Protein AF-A0A167V165-F1 (afdb_monomer_lite)

Secondary structure (DSSP, 8-state):
--HHHHHHHHHT--HHHHGGGS-HHHHHHHHHHHHHHT-S-HHHHHHHHHHHHHTSS-HHHHHHHHHHH-TTSPPPHHHHHHHHHHHHHHHHHHHHHHHHHHHHH-HHHHHH--S-HHHHHHHHHHHH---GGGGSPPPPP----------

Radius of gyration: 22.54 Å; chains: 1; bounding box: 50×32×61 Å

Sequence (151 aa):
MSESEVATMAEYDLSKTIIPYLDRHLAFPLLNHLAELAIFPVADVQAAQYELAKGTNMVDYAVSMFEELNPDTPVPDEFAAKRENALSTNERLQQEAQAVLDVIENPDVAQALRQDKAQNLQYLKDNYNVRPHSFFCPPMQPDMKLTFHLS

pLDDT: mean 79.74, std 14.42, range [28.62, 91.56]

Organism: NCBI:txid1759441

Foldseek 3Di:
DPPVVLVVVLVPDCLVVCVVVDDLVVNVVVLVVCCVVVSDPVLVSLVVNLVSCVPDLVLVVNQVSCCVNCVPDDDDCVSVVSPVVSVVLVVVLCVLLVLVVVQCPPVVLVVVDDPDPVVNQVVCCVPRVCHPCSVDRDDPPPPDPPPDPDD

InterPro domains:
  IPR016650 Eukaryotic translation initiation factor 3 subunit E [PTHR10317] (9-133)
  IPR019010 Eukaryotic translation initiation factor 3 subunit E, N-terminal [PF09440] (13-133)
  IPR019010 Eukaryotic translation initiation factor 3 subunit E, N-terminal [SM01186] (13-137)

Structure (mmCIF, N/CA/C/O backbone):
data_AF-A0A167V165-F1
#
_entry.id   AF-A0A167V165-F1
#
loop_
_atom_site.group_PDB
_atom_site.id
_atom_site.type_symbol
_atom_site.label_atom_id
_atom_site.label_alt_id
_atom_site.label_comp_id
_atom_site.label_asym_id
_atom_site.label_entity_id
_atom_site.label_seq_id
_atom_site.pdbx_PDB_ins_code
_atom_site.Cartn_x
_atom_site.Cartn_y
_atom_site.Cartn_z
_atom_site.occupancy
_atom_site.B_iso_or_equiv
_atom_site.auth_seq_id
_atom_site.auth_comp_id
_atom_site.auth_asym_id
_atom_site.auth_atom_id
_atom_site.pdbx_PDB_model_num
ATOM 1 N N . MET A 1 1 ? 22.627 11.536 -19.281 1.00 59.75 1 MET A N 1
ATOM 2 C CA . MET A 1 1 ? 23.627 10.856 -18.433 1.00 59.75 1 MET A CA 1
ATOM 3 C C . MET A 1 1 ? 24.494 10.016 -19.343 1.00 59.75 1 MET A C 1
ATOM 5 O O . MET A 1 1 ? 23.971 9.506 -20.329 1.00 59.75 1 MET A O 1
ATOM 9 N N . SER A 1 2 ? 25.799 9.951 -19.094 1.00 72.81 2 SER A N 1
ATOM 10 C CA . SER A 1 2 ? 26.669 9.059 -19.871 1.00 72.81 2 SER A CA 1
ATOM 11 C C . SER A 1 2 ? 26.354 7.597 -19.521 1.00 72.81 2 SER A C 1
ATOM 13 O O . SER A 1 2 ? 26.006 7.307 -18.377 1.00 72.81 2 SER A O 1
ATOM 15 N N . GLU A 1 3 ? 26.462 6.667 -20.476 1.00 71.44 3 GLU A N 1
ATOM 16 C CA . GLU A 1 3 ? 26.208 5.231 -20.228 1.00 71.44 3 GLU A CA 1
ATOM 17 C C . GLU A 1 3 ? 27.067 4.676 -19.076 1.00 71.44 3 GLU A C 1
ATOM 19 O O . GLU A 1 3 ? 26.624 3.812 -18.322 1.00 71.44 3 GLU A O 1
ATOM 24 N N . SER A 1 4 ? 28.267 5.231 -18.878 1.00 71.50 4 SER A N 1
ATOM 25 C CA . SER A 1 4 ? 29.154 4.887 -17.765 1.00 71.50 4 SER A CA 1
ATOM 26 C C . SER A 1 4 ? 28.611 5.287 -16.391 1.00 71.50 4 SER A C 1
ATOM 28 O O . SER A 1 4 ? 28.799 4.546 -15.433 1.00 71.50 4 SER A O 1
ATOM 30 N N . GLU A 1 5 ? 27.926 6.429 -16.272 1.00 74.44 5 GLU A N 1
ATOM 31 C CA . GLU A 1 5 ? 27.350 6.873 -14.993 1.00 74.44 5 GLU A CA 1
ATOM 32 C C . GLU A 1 5 ? 26.137 6.021 -14.607 1.00 74.44 5 GLU A C 1
ATOM 34 O O . GLU A 1 5 ? 25.991 5.636 -13.447 1.00 74.44 5 GLU A O 1
ATOM 39 N N . VAL A 1 6 ? 25.306 5.655 -15.588 1.00 75.62 6 VAL A N 1
ATOM 40 C CA . VAL A 1 6 ? 24.146 4.774 -15.378 1.00 75.62 6 VAL A CA 1
ATOM 41 C C . VAL A 1 6 ? 24.590 3.404 -14.859 1.00 75.62 6 VAL A C 1
ATOM 43 O O . VAL A 1 6 ? 24.025 2.907 -13.887 1.00 75.62 6 VAL A O 1
ATOM 46 N N . ALA A 1 7 ? 25.648 2.830 -15.442 1.00 73.81 7 ALA A N 1
ATOM 47 C CA . ALA A 1 7 ? 26.206 1.555 -14.997 1.00 73.81 7 ALA A CA 1
ATOM 48 C C . ALA A 1 7 ? 26.728 1.621 -13.551 1.00 73.81 7 ALA A C 1
ATOM 50 O O . ALA A 1 7 ? 26.443 0.726 -12.759 1.00 73.81 7 ALA A O 1
ATOM 51 N N . THR A 1 8 ? 27.417 2.707 -13.176 1.00 80.00 8 THR A N 1
ATOM 52 C CA . THR A 1 8 ? 27.873 2.885 -11.788 1.00 80.00 8 THR A CA 1
ATOM 53 C C . THR A 1 8 ? 26.712 3.040 -10.808 1.00 80.00 8 THR A C 1
ATOM 55 O O . THR A 1 8 ? 26.744 2.458 -9.730 1.00 80.00 8 THR A O 1
ATOM 58 N N . MET A 1 9 ? 25.653 3.770 -11.168 1.00 78.50 9 MET A N 1
ATOM 59 C CA . MET A 1 9 ? 24.483 3.918 -10.295 1.00 78.50 9 MET A CA 1
ATOM 60 C C . MET A 1 9 ? 23.708 2.604 -10.140 1.00 78.50 9 MET A C 1
ATOM 62 O O . MET A 1 9 ? 23.239 2.313 -9.044 1.00 78.50 9 MET A O 1
ATOM 66 N N . ALA A 1 10 ? 23.616 1.796 -11.202 1.00 78.00 10 ALA A N 1
ATOM 67 C CA . ALA A 1 10 ? 23.007 0.466 -11.155 1.00 78.00 10 ALA A CA 1
ATOM 68 C C . ALA A 1 10 ? 23.776 -0.503 -10.243 1.00 78.00 10 ALA A C 1
ATOM 70 O O . ALA A 1 10 ? 23.168 -1.345 -9.589 1.00 78.00 10 ALA A O 1
ATOM 71 N N . GLU A 1 11 ? 25.106 -0.391 -10.191 1.00 81.75 11 GLU A N 1
ATOM 72 C CA . GLU A 1 11 ? 25.962 -1.244 -9.358 1.00 81.75 11 GLU A CA 1
ATOM 73 C C . GLU A 1 11 ? 25.803 -0.956 -7.856 1.00 81.75 11 GLU A C 1
ATOM 75 O O . GLU A 1 11 ? 25.859 -1.876 -7.039 1.00 81.75 11 GLU A O 1
ATOM 80 N N . TYR A 1 12 ? 25.547 0.303 -7.490 1.00 84.69 12 TYR A N 1
ATOM 81 C CA . TYR A 1 12 ? 25.296 0.714 -6.104 1.00 84.69 12 TYR A CA 1
ATOM 82 C C . TYR A 1 12 ? 23.807 0.711 -5.720 1.00 84.69 12 TYR A C 1
ATOM 84 O O . TYR A 1 12 ? 23.468 1.121 -4.606 1.00 84.69 12 TYR A O 1
ATOM 92 N N . ASP A 1 13 ? 22.912 0.260 -6.606 1.00 85.19 13 ASP A N 1
ATOM 93 C CA . ASP A 1 13 ? 21.487 0.169 -6.297 1.00 85.19 13 ASP A CA 1
ATOM 94 C C . ASP A 1 13 ? 21.220 -0.914 -5.241 1.00 85.19 13 ASP A C 1
ATOM 96 O O . ASP A 1 13 ? 21.501 -2.100 -5.423 1.00 85.19 13 ASP A O 1
ATOM 100 N N . LEU A 1 14 ? 20.621 -0.503 -4.123 1.00 87.81 14 LEU A N 1
ATOM 101 C CA . LEU A 1 14 ? 20.235 -1.398 -3.032 1.00 87.81 14 LEU A CA 1
ATOM 102 C C . LEU A 1 14 ? 18.761 -1.799 -3.093 1.00 87.81 14 LEU A C 1
ATOM 104 O O . LEU A 1 14 ? 18.318 -2.590 -2.254 1.00 87.81 14 LEU A O 1
ATOM 108 N N . SER A 1 15 ? 17.995 -1.301 -4.066 1.00 84.62 15 SER A N 1
ATOM 109 C CA . SER A 1 15 ? 16.546 -1.503 -4.133 1.00 84.62 15 SER A CA 1
ATOM 110 C C . SER A 1 15 ? 16.177 -2.986 -4.108 1.00 84.62 15 SER A C 1
ATOM 112 O O . SER A 1 15 ? 15.303 -3.388 -3.343 1.00 84.62 15 SER A O 1
ATOM 114 N N . LYS A 1 16 ? 16.930 -3.841 -4.811 1.00 84.62 16 LYS A N 1
ATOM 115 C CA . LYS A 1 16 ? 16.733 -5.306 -4.793 1.00 84.62 16 LYS A CA 1
ATOM 116 C C . LYS A 1 16 ? 16.885 -5.941 -3.407 1.00 84.62 16 LYS A C 1
ATOM 118 O O . LYS A 1 16 ? 16.244 -6.949 -3.124 1.00 84.62 16 LYS A O 1
ATOM 123 N N . THR A 1 17 ? 17.727 -5.371 -2.547 1.00 87.88 17 THR A N 1
ATOM 124 C CA . THR A 1 17 ? 17.949 -5.873 -1.182 1.00 87.88 17 THR A CA 1
ATOM 125 C C . THR A 1 17 ? 16.935 -5.323 -0.186 1.00 87.88 17 THR A C 1
ATOM 127 O O . THR A 1 17 ? 16.570 -6.031 0.745 1.00 87.88 17 THR A O 1
ATOM 130 N N . ILE A 1 18 ? 16.460 -4.089 -0.388 1.00 88.19 18 ILE A N 1
ATOM 131 C CA . ILE A 1 18 ? 15.548 -3.393 0.531 1.00 88.19 18 ILE A CA 1
ATOM 132 C C . ILE A 1 18 ? 14.085 -3.767 0.268 1.00 88.19 18 ILE A C 1
ATOM 134 O O . ILE A 1 18 ? 13.345 -3.994 1.223 1.00 88.19 18 ILE A O 1
ATOM 138 N N . ILE A 1 19 ? 13.668 -3.865 -1.002 1.00 87.31 19 ILE A N 1
ATOM 139 C CA . ILE A 1 19 ? 12.270 -4.114 -1.403 1.00 87.31 19 ILE A CA 1
ATOM 140 C C . ILE A 1 19 ? 11.642 -5.331 -0.693 1.00 87.31 19 ILE A C 1
ATOM 142 O O . ILE A 1 19 ? 10.512 -5.197 -0.227 1.00 87.31 19 ILE A O 1
ATOM 146 N N . PRO A 1 20 ? 12.323 -6.485 -0.522 1.00 86.81 20 PRO A N 1
ATOM 147 C CA . PRO A 1 20 ? 11.741 -7.640 0.170 1.00 86.81 20 PRO A CA 1
ATOM 148 C C . PRO A 1 20 ? 11.404 -7.407 1.650 1.00 86.81 20 PRO A C 1
ATOM 150 O O . PRO A 1 20 ? 10.574 -8.123 2.206 1.00 86.81 20 PRO A O 1
ATOM 153 N N . TYR A 1 21 ? 12.051 -6.436 2.298 1.00 89.19 21 TYR A N 1
ATOM 154 C CA . TYR A 1 21 ? 11.824 -6.090 3.707 1.00 89.19 21 TYR A CA 1
ATOM 155 C C . TYR A 1 21 ? 10.908 -4.875 3.880 1.00 89.19 21 TYR A C 1
ATOM 157 O O . TYR A 1 21 ? 10.680 -4.429 5.006 1.00 89.19 21 TYR A O 1
ATOM 165 N N . LEU A 1 22 ? 10.406 -4.322 2.778 1.00 87.31 22 LEU A N 1
ATOM 166 C CA . LEU A 1 22 ? 9.593 -3.120 2.762 1.00 87.31 22 LEU A CA 1
ATOM 167 C C . LEU A 1 22 ? 8.114 -3.471 2.563 1.00 87.31 22 LEU A C 1
ATOM 169 O O . LEU A 1 22 ? 7.774 -4.457 1.909 1.00 87.31 22 LEU A O 1
ATOM 173 N N . ASP A 1 23 ? 7.216 -2.648 3.113 1.00 89.75 23 ASP A N 1
ATOM 174 C CA . ASP A 1 23 ? 5.795 -2.768 2.788 1.00 89.75 23 ASP A CA 1
ATOM 175 C C . ASP A 1 23 ? 5.582 -2.573 1.282 1.00 89.75 23 ASP A C 1
ATOM 177 O O . ASP A 1 23 ? 6.167 -1.689 0.651 1.00 89.75 23 ASP A O 1
ATOM 181 N N . ARG A 1 24 ? 4.695 -3.381 0.708 1.00 87.31 24 ARG A N 1
ATOM 182 C CA . ARG A 1 24 ? 4.383 -3.360 -0.721 1.00 87.31 24 ARG A CA 1
ATOM 183 C C . ARG A 1 24 ? 3.921 -1.994 -1.237 1.00 87.31 24 ARG A C 1
ATOM 185 O O . ARG A 1 24 ? 4.230 -1.657 -2.373 1.00 87.31 24 ARG A O 1
ATOM 192 N N . HIS A 1 25 ? 3.223 -1.197 -0.424 1.00 89.12 25 HIS A N 1
ATOM 193 C CA . HIS A 1 25 ? 2.798 0.149 -0.821 1.00 89.12 25 HIS A CA 1
ATOM 194 C C . HIS A 1 25 ? 3.962 1.140 -0.812 1.00 89.12 25 HIS A C 1
ATOM 196 O O . HIS A 1 25 ? 3.992 2.067 -1.616 1.00 89.12 25 HIS A O 1
ATOM 202 N N . LEU A 1 26 ? 4.942 0.924 0.067 1.00 90.00 26 LEU A N 1
ATOM 203 C CA . LEU A 1 26 ? 6.157 1.733 0.140 1.00 90.00 26 LEU A CA 1
ATOM 204 C C . LEU A 1 26 ? 7.168 1.367 -0.958 1.00 90.00 26 LEU A C 1
ATOM 206 O O . LEU A 1 26 ? 8.047 2.170 -1.266 1.00 90.00 26 LEU A O 1
ATOM 210 N N . ALA A 1 27 ? 7.026 0.199 -1.591 1.00 90.12 27 ALA A N 1
ATOM 211 C CA . ALA A 1 27 ? 7.826 -0.177 -2.753 1.00 90.12 27 ALA A CA 1
ATOM 212 C C . ALA A 1 27 ? 7.460 0.624 -4.021 1.00 90.12 27 ALA A C 1
ATOM 214 O O . ALA A 1 27 ? 8.342 0.877 -4.840 1.00 90.12 27 ALA A O 1
ATOM 215 N N . PHE A 1 28 ? 6.209 1.084 -4.185 1.00 89.88 28 PHE A N 1
ATOM 216 C CA . PHE A 1 28 ? 5.803 1.841 -5.384 1.00 89.88 28 PHE A CA 1
ATOM 217 C C . PHE A 1 28 ? 6.544 3.175 -5.558 1.00 89.88 28 PHE A C 1
ATOM 219 O O . PHE A 1 28 ? 7.070 3.398 -6.649 1.00 89.88 28 PHE A O 1
ATOM 226 N N . PRO A 1 29 ? 6.661 4.049 -4.534 1.00 90.88 29 PRO A N 1
ATOM 227 C CA . PRO A 1 29 ? 7.450 5.274 -4.654 1.00 90.88 29 PRO A CA 1
ATOM 228 C C . PRO A 1 29 ? 8.908 5.018 -5.046 1.00 90.88 29 PRO A C 1
ATOM 230 O O . PRO A 1 29 ? 9.460 5.764 -5.849 1.00 90.88 29 PRO A O 1
ATOM 233 N N . LEU A 1 30 ? 9.521 3.948 -4.522 1.00 89.88 30 LEU A N 1
ATOM 234 C CA . LEU A 1 30 ? 10.885 3.565 -4.891 1.00 89.88 30 LEU A CA 1
ATOM 235 C C . LEU A 1 30 ? 10.975 3.144 -6.358 1.00 89.88 30 LEU A C 1
ATOM 237 O O . LEU A 1 30 ? 11.856 3.618 -7.067 1.00 89.88 30 LEU A O 1
ATOM 241 N N . LEU A 1 31 ? 10.055 2.302 -6.834 1.00 88.50 31 LEU A N 1
ATOM 242 C CA . LEU A 1 31 ? 10.040 1.884 -8.237 1.00 88.50 31 LEU A CA 1
ATOM 243 C C . LEU A 1 31 ? 9.771 3.055 -9.189 1.00 88.50 31 LEU A C 1
ATOM 245 O O . LEU A 1 31 ? 10.416 3.142 -10.228 1.00 88.50 31 LEU A O 1
ATOM 249 N N . ASN A 1 32 ? 8.882 3.984 -8.826 1.00 89.62 32 ASN A N 1
ATOM 250 C CA . ASN A 1 32 ? 8.667 5.209 -9.604 1.00 89.62 32 ASN A CA 1
ATOM 251 C C . ASN A 1 32 ? 9.948 6.040 -9.698 1.00 89.62 32 ASN A C 1
ATOM 253 O O . ASN A 1 32 ? 10.314 6.485 -10.781 1.00 89.62 32 ASN A O 1
ATOM 257 N N . HIS A 1 33 ? 10.671 6.186 -8.587 1.00 89.50 33 HIS A N 1
ATOM 258 C CA . HIS A 1 33 ? 11.943 6.895 -8.599 1.00 89.50 33 HIS A CA 1
ATOM 259 C C . HIS A 1 33 ? 12.992 6.193 -9.479 1.00 89.50 33 HIS A C 1
ATOM 261 O O . HIS A 1 33 ? 13.703 6.848 -10.236 1.00 89.50 33 HIS A O 1
ATOM 267 N N . LEU A 1 34 ? 13.058 4.857 -9.456 1.00 87.31 34 LEU A N 1
ATOM 268 C CA . LEU A 1 34 ? 13.943 4.097 -10.349 1.00 87.31 34 LEU A CA 1
ATOM 269 C C . LEU A 1 34 ? 13.579 4.268 -11.833 1.00 87.31 34 LEU A C 1
ATOM 271 O O . LEU A 1 34 ? 14.483 4.311 -12.670 1.00 87.31 34 LEU A O 1
ATOM 275 N N . ALA A 1 35 ? 12.288 4.394 -12.158 1.00 87.12 35 ALA A N 1
ATOM 276 C CA . ALA A 1 35 ? 11.834 4.698 -13.514 1.00 87.12 35 ALA A CA 1
ATOM 277 C C . ALA A 1 35 ? 12.273 6.104 -13.961 1.00 87.12 35 ALA A C 1
ATOM 279 O O . ALA A 1 35 ? 12.744 6.267 -15.084 1.00 87.12 35 ALA A O 1
ATOM 280 N N . GLU A 1 36 ? 12.180 7.105 -13.079 1.00 87.94 36 GLU A N 1
ATOM 281 C CA . GLU A 1 36 ? 12.624 8.483 -13.349 1.00 87.94 36 GLU A CA 1
ATOM 282 C C . GLU A 1 36 ? 14.138 8.585 -13.559 1.00 87.94 36 GLU A C 1
ATOM 284 O O . GLU A 1 36 ? 14.600 9.322 -14.432 1.00 87.94 36 GLU A O 1
ATOM 289 N N . LEU A 1 37 ? 14.918 7.835 -12.776 1.00 85.88 37 LEU A N 1
ATOM 290 C CA . LEU A 1 37 ? 16.375 7.789 -12.905 1.00 85.88 37 LEU A CA 1
ATOM 291 C C . LEU A 1 37 ? 16.836 7.080 -14.190 1.00 85.88 37 LEU A C 1
ATOM 293 O O . LEU A 1 37 ? 17.999 7.222 -14.570 1.00 85.88 37 LEU A O 1
ATOM 297 N N . ALA A 1 38 ? 15.945 6.328 -14.849 1.00 82.8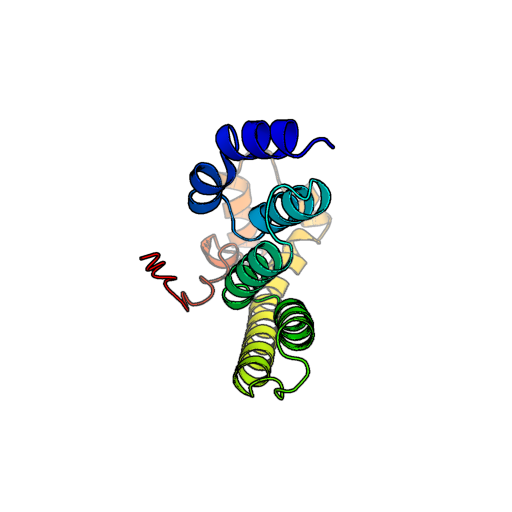1 38 ALA A N 1
ATOM 298 C CA . ALA A 1 38 ? 16.202 5.579 -16.080 1.00 82.81 38 ALA A CA 1
ATOM 299 C C . ALA A 1 38 ? 17.441 4.661 -16.000 1.00 82.81 38 ALA A C 1
ATOM 301 O O . ALA A 1 38 ? 18.152 4.460 -16.985 1.00 82.81 38 ALA A O 1
ATOM 302 N N . ILE A 1 39 ? 17.706 4.110 -14.808 1.00 84.62 39 ILE A N 1
ATOM 303 C CA . ILE A 1 39 ? 18.837 3.200 -14.559 1.00 84.62 39 ILE A CA 1
ATOM 304 C C . ILE A 1 39 ? 18.525 1.780 -15.050 1.00 84.62 39 ILE A C 1
ATOM 306 O O . ILE A 1 39 ? 19.421 1.051 -15.474 1.00 84.62 39 ILE A O 1
ATOM 310 N N . PHE A 1 40 ? 17.245 1.405 -15.024 1.00 84.19 40 PHE A N 1
ATOM 311 C CA . PHE A 1 40 ? 16.731 0.130 -15.516 1.00 84.19 40 PHE A CA 1
ATOM 312 C C . PHE A 1 40 ? 15.788 0.352 -16.707 1.00 84.19 40 PHE A C 1
ATOM 314 O O . PHE A 1 40 ? 15.209 1.437 -16.832 1.00 84.19 40 PHE A O 1
ATOM 321 N N . PRO A 1 41 ? 15.592 -0.658 -17.577 1.00 86.56 41 PRO A N 1
ATOM 322 C CA . PRO A 1 41 ? 14.584 -0.591 -18.626 1.00 86.56 41 PRO A CA 1
ATOM 323 C C . PRO A 1 41 ? 13.202 -0.305 -18.035 1.00 86.56 41 PRO A C 1
ATOM 325 O O . PRO A 1 41 ? 12.766 -0.970 -17.096 1.00 86.56 41 PRO A O 1
ATOM 328 N N . VAL A 1 42 ? 12.493 0.667 -18.611 1.00 86.31 42 VAL A N 1
ATOM 329 C CA . VAL A 1 42 ? 11.161 1.080 -18.134 1.00 86.31 42 VAL A CA 1
ATOM 330 C C . VAL A 1 42 ? 10.184 -0.101 -18.117 1.00 86.31 42 VAL A C 1
ATOM 332 O O . VAL A 1 42 ? 9.426 -0.245 -17.164 1.00 86.31 42 VAL A O 1
ATOM 335 N N . ALA A 1 43 ? 10.270 -0.990 -19.111 1.00 86.31 43 ALA A N 1
ATOM 336 C CA . ALA A 1 43 ? 9.443 -2.193 -19.196 1.00 86.31 43 ALA A CA 1
ATOM 337 C C . ALA A 1 43 ? 9.630 -3.136 -17.992 1.00 86.31 43 ALA A C 1
ATOM 339 O O . ALA A 1 43 ? 8.649 -3.669 -17.477 1.00 86.31 43 ALA A O 1
ATOM 340 N N . ASP A 1 44 ? 10.861 -3.299 -17.497 1.00 87.69 44 ASP A N 1
ATOM 341 C CA . ASP A 1 44 ? 11.151 -4.166 -16.347 1.00 87.69 44 ASP A CA 1
ATOM 342 C C . ASP A 1 44 ? 10.600 -3.560 -15.051 1.00 87.69 44 ASP A C 1
ATOM 344 O O . ASP A 1 44 ? 10.059 -4.267 -14.197 1.00 87.69 44 ASP A O 1
ATOM 348 N N . VAL A 1 45 ? 10.701 -2.234 -14.910 1.00 88.94 45 VAL A N 1
ATOM 349 C CA . VAL A 1 45 ? 10.158 -1.513 -13.752 1.00 88.94 45 VAL A CA 1
ATOM 350 C C . VAL A 1 45 ? 8.629 -1.558 -13.760 1.00 88.94 45 VAL A C 1
ATOM 352 O O . VAL A 1 45 ? 8.030 -1.837 -12.722 1.00 88.94 45 VAL A O 1
ATOM 355 N N . GLN A 1 46 ? 7.994 -1.368 -14.919 1.00 88.50 46 GLN A N 1
ATOM 356 C CA . GLN A 1 46 ? 6.542 -1.501 -15.071 1.00 88.50 46 GLN A CA 1
ATOM 357 C C . GLN A 1 46 ? 6.074 -2.936 -14.791 1.00 88.50 46 GLN A C 1
ATOM 359 O O . GLN A 1 46 ? 5.102 -3.131 -14.066 1.00 88.50 46 GLN A O 1
ATOM 364 N N . ALA A 1 47 ? 6.787 -3.958 -15.270 1.00 88.94 47 ALA A N 1
ATOM 365 C CA . ALA A 1 47 ? 6.469 -5.348 -14.943 1.00 88.94 47 ALA A CA 1
ATOM 366 C C . ALA A 1 47 ? 6.564 -5.616 -13.427 1.00 88.94 47 ALA A C 1
ATOM 368 O O . ALA A 1 47 ? 5.666 -6.224 -12.842 1.00 88.94 47 ALA A O 1
ATOM 369 N N . ALA A 1 48 ? 7.605 -5.103 -12.762 1.00 89.00 48 ALA A N 1
ATOM 370 C CA . ALA A 1 48 ? 7.767 -5.233 -11.314 1.00 89.00 48 ALA A CA 1
ATOM 371 C C . ALA A 1 48 ? 6.653 -4.520 -10.523 1.00 89.00 48 ALA A C 1
ATOM 373 O O . ALA A 1 48 ? 6.149 -5.054 -9.531 1.00 89.00 48 ALA A O 1
ATOM 374 N N . GLN A 1 49 ? 6.243 -3.328 -10.964 1.00 89.12 49 GLN A N 1
ATOM 375 C CA . GLN A 1 49 ? 5.121 -2.592 -10.378 1.00 89.12 49 GLN A CA 1
ATOM 376 C C . GLN A 1 49 ? 3.801 -3.361 -10.533 1.00 89.12 49 GLN A C 1
ATOM 378 O O . GLN A 1 49 ? 3.031 -3.451 -9.574 1.00 89.12 49 GLN A O 1
ATOM 383 N N . TYR A 1 50 ? 3.568 -3.979 -11.693 1.00 89.94 50 TYR A N 1
ATOM 384 C CA . TYR A 1 50 ? 2.366 -4.767 -11.947 1.00 89.94 50 TYR A CA 1
ATOM 385 C C . TYR A 1 50 ? 2.299 -5.997 -11.032 1.00 89.94 50 TYR A C 1
ATOM 387 O O . TYR A 1 50 ? 1.275 -6.232 -10.390 1.00 89.94 50 TYR A O 1
ATOM 395 N N . GLU A 1 51 ? 3.404 -6.731 -10.872 1.00 88.75 51 GLU A N 1
ATOM 396 C CA . GLU A 1 51 ? 3.475 -7.882 -9.959 1.00 88.75 51 GLU A CA 1
ATOM 397 C C . GLU A 1 51 ? 3.222 -7.486 -8.492 1.00 88.75 51 GLU A C 1
ATOM 399 O O . GLU A 1 51 ? 2.513 -8.180 -7.751 1.00 88.75 51 GLU A O 1
ATOM 404 N N . LEU A 1 52 ? 3.730 -6.327 -8.060 1.00 89.00 52 LEU A N 1
ATOM 405 C CA . LEU A 1 52 ? 3.445 -5.788 -6.727 1.00 89.00 52 LEU A CA 1
ATOM 406 C C . LEU A 1 52 ? 1.968 -5.424 -6.555 1.00 89.00 52 LEU A C 1
ATOM 408 O O . LEU A 1 52 ? 1.378 -5.774 -5.521 1.00 89.00 52 LEU A O 1
ATOM 412 N N . ALA A 1 53 ? 1.379 -4.758 -7.554 1.00 88.12 53 ALA A N 1
ATOM 413 C CA . ALA A 1 53 ? -0.022 -4.340 -7.573 1.00 88.12 53 ALA A CA 1
ATOM 414 C C . ALA A 1 53 ? -0.976 -5.537 -7.612 1.00 88.12 53 ALA A C 1
ATOM 416 O O . ALA A 1 53 ? -1.984 -5.548 -6.904 1.00 88.12 53 ALA A O 1
ATOM 417 N N . LYS A 1 54 ? -0.623 -6.606 -8.333 1.00 86.31 54 LYS A N 1
ATOM 418 C CA . LYS A 1 54 ? -1.423 -7.833 -8.401 1.00 86.31 54 LYS A CA 1
ATOM 419 C C . LYS A 1 54 ? -1.668 -8.455 -7.029 1.00 86.31 54 LYS A C 1
ATOM 421 O O . LYS A 1 54 ? -2.719 -9.053 -6.811 1.00 86.31 54 LYS A O 1
ATOM 426 N N . GLY A 1 55 ? -0.752 -8.305 -6.074 1.00 84.75 55 GLY A N 1
ATOM 427 C CA . GLY A 1 55 ? -0.983 -8.796 -4.715 1.00 84.75 55 GLY A CA 1
ATOM 428 C C . GLY A 1 55 ? -1.608 -7.782 -3.743 1.00 84.75 55 GLY A C 1
ATOM 429 O O . GLY A 1 55 ? -1.879 -8.168 -2.611 1.00 84.75 55 GLY A O 1
ATOM 430 N N . THR A 1 56 ? -1.833 -6.515 -4.114 1.00 87.81 56 THR A N 1
ATOM 431 C CA . THR A 1 56 ? -2.596 -5.560 -3.278 1.00 87.81 56 THR A CA 1
ATOM 432 C C . THR A 1 56 ? -4.090 -5.634 -3.605 1.00 87.81 56 THR A C 1
ATOM 434 O O . THR A 1 56 ? -4.497 -6.273 -4.573 1.00 87.81 56 THR A O 1
ATOM 437 N N . ASN A 1 57 ? -4.928 -4.950 -2.823 1.00 87.00 57 ASN A N 1
ATOM 438 C CA . ASN A 1 57 ? -6.335 -4.723 -3.173 1.00 87.00 57 ASN A CA 1
ATOM 439 C C . ASN A 1 57 ? -6.538 -3.468 -4.046 1.00 87.00 57 ASN A C 1
ATOM 441 O O . ASN A 1 57 ? -7.674 -3.047 -4.247 1.00 87.00 57 ASN A O 1
ATOM 445 N N . MET A 1 58 ? -5.464 -2.875 -4.588 1.00 87.31 58 MET A N 1
ATOM 446 C CA . MET A 1 58 ? -5.539 -1.748 -5.528 1.00 87.31 58 MET A CA 1
ATOM 447 C C . MET A 1 58 ? -5.869 -2.259 -6.937 1.00 87.31 58 MET A C 1
ATOM 449 O O . MET A 1 58 ? -5.056 -2.171 -7.854 1.00 87.31 58 MET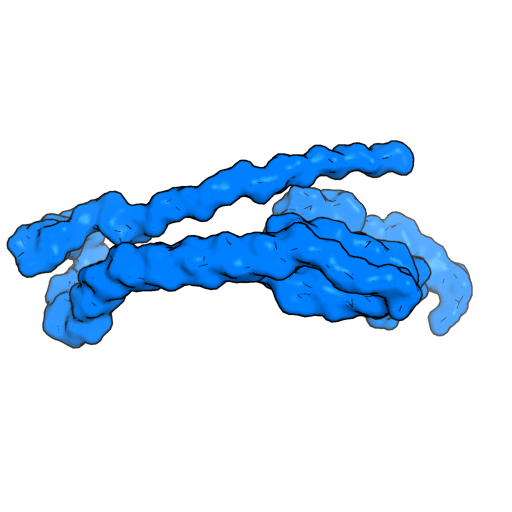 A O 1
ATOM 453 N N . VAL A 1 59 ? -7.057 -2.848 -7.092 1.00 88.75 59 VAL A N 1
ATOM 454 C CA . VAL A 1 59 ? -7.456 -3.555 -8.318 1.00 88.75 59 VAL A CA 1
ATOM 455 C C . VAL A 1 59 ? -7.462 -2.625 -9.528 1.00 88.75 59 VAL A C 1
ATOM 457 O O . VAL A 1 59 ? -6.895 -2.984 -10.552 1.00 88.75 59 VAL A O 1
ATOM 460 N N . ASP A 1 60 ? -8.016 -1.418 -9.396 1.00 89.50 60 ASP A N 1
ATOM 461 C CA . ASP A 1 60 ? -8.084 -0.458 -10.506 1.00 89.50 60 ASP A CA 1
ATOM 462 C C . ASP A 1 60 ? -6.684 -0.055 -11.003 1.00 89.50 60 ASP A C 1
ATOM 464 O O . ASP A 1 60 ? -6.466 0.088 -12.203 1.00 89.50 60 ASP A O 1
ATOM 468 N N . TYR A 1 61 ? -5.712 0.048 -10.089 1.00 89.38 61 TYR A N 1
ATOM 469 C CA . TYR A 1 61 ? -4.318 0.335 -10.434 1.00 89.38 61 TYR A CA 1
ATOM 470 C C . TYR A 1 61 ? -3.637 -0.855 -11.124 1.00 89.38 61 TYR A C 1
ATOM 472 O O . TYR A 1 61 ? -2.914 -0.685 -12.100 1.00 89.38 61 TYR A O 1
ATOM 480 N N . ALA A 1 62 ? -3.892 -2.083 -10.662 1.00 89.56 62 ALA A N 1
ATOM 481 C CA . ALA A 1 62 ? -3.373 -3.277 -11.327 1.00 89.56 62 ALA A CA 1
ATOM 482 C C . ALA A 1 62 ? -3.958 -3.450 -12.742 1.00 89.56 62 ALA A C 1
ATOM 484 O O . ALA A 1 62 ? -3.244 -3.883 -13.644 1.00 89.56 62 ALA A O 1
ATOM 485 N N . VAL A 1 63 ? -5.230 -3.084 -12.942 1.00 89.50 63 VAL A N 1
ATOM 486 C CA . VAL A 1 63 ? -5.898 -3.114 -14.252 1.00 89.50 63 VAL A CA 1
ATOM 487 C C . VAL A 1 63 ? -5.287 -2.091 -15.205 1.00 89.50 63 VAL A C 1
ATOM 489 O O . VAL A 1 63 ? -4.910 -2.477 -16.306 1.00 89.50 63 VAL A O 1
ATOM 492 N N . SER A 1 64 ? -5.105 -0.834 -14.783 1.00 89.50 64 SER A N 1
ATOM 493 C CA . SER A 1 64 ? -4.485 0.179 -15.652 1.00 89.50 64 SER A CA 1
ATOM 494 C C . SER A 1 64 ? -3.076 -0.232 -16.085 1.00 89.50 64 SER A C 1
ATOM 496 O O . SER A 1 64 ? -2.712 -0.102 -17.247 1.00 89.50 64 SER A O 1
ATOM 498 N N . MET A 1 65 ? -2.298 -0.818 -15.170 1.00 87.50 65 MET A N 1
ATOM 499 C CA . MET A 1 65 ? -0.973 -1.349 -15.492 1.00 87.50 65 MET A CA 1
ATOM 500 C C . MET A 1 65 ? -1.014 -2.561 -16.432 1.00 87.50 65 MET A C 1
ATOM 502 O O . MET A 1 65 ? -0.134 -2.714 -17.277 1.00 87.50 65 MET A O 1
ATOM 506 N N . PHE A 1 66 ? -2.018 -3.432 -16.303 1.00 88.50 66 PHE A N 1
ATOM 507 C CA . PHE A 1 66 ? -2.195 -4.566 -17.210 1.00 88.50 66 PHE A CA 1
ATOM 508 C C . PHE A 1 66 ? -2.490 -4.102 -18.638 1.00 88.50 66 PHE A C 1
ATOM 510 O O . PHE A 1 66 ? -1.903 -4.639 -19.576 1.00 88.50 66 PHE A O 1
ATOM 517 N N . GLU A 1 67 ? -3.363 -3.103 -18.788 1.00 89.62 67 GLU A N 1
ATOM 518 C CA . GLU A 1 67 ? -3.715 -2.496 -20.077 1.00 89.62 67 GLU A CA 1
ATOM 519 C C . GLU A 1 67 ? -2.505 -1.812 -20.732 1.00 89.62 67 GLU A C 1
ATOM 521 O O . GLU A 1 67 ? -2.306 -1.942 -21.938 1.00 89.62 67 GLU A O 1
ATOM 526 N N . GLU A 1 68 ? -1.657 -1.144 -19.940 1.00 87.19 68 GLU A N 1
ATOM 527 C CA . GLU A 1 68 ? -0.403 -0.546 -20.422 1.00 87.19 68 GLU A CA 1
ATOM 528 C C . GLU A 1 68 ? 0.609 -1.598 -20.905 1.00 87.19 68 GLU A C 1
ATOM 530 O O . GLU A 1 68 ? 1.284 -1.391 -21.914 1.00 87.19 68 GLU A O 1
ATOM 535 N N . LEU A 1 69 ? 0.718 -2.731 -20.203 1.00 86.25 69 LEU A N 1
ATOM 536 C CA . LEU A 1 69 ? 1.663 -3.804 -20.534 1.00 86.25 69 LEU A CA 1
ATOM 537 C C . LEU A 1 69 ? 1.166 -4.725 -21.661 1.00 86.25 69 LEU A C 1
ATOM 539 O O . LEU A 1 69 ? 1.982 -5.286 -22.391 1.00 86.25 69 LEU A O 1
ATOM 543 N N . ASN A 1 70 ? -0.152 -4.906 -21.800 1.00 85.88 70 ASN A N 1
ATOM 544 C CA . ASN A 1 70 ? -0.773 -5.840 -22.744 1.00 85.88 70 ASN A CA 1
ATOM 545 C C . ASN A 1 70 ? -1.918 -5.168 -23.525 1.00 85.88 70 ASN A C 1
ATOM 547 O O . ASN A 1 70 ? -3.081 -5.530 -23.337 1.00 85.88 70 ASN A O 1
ATOM 551 N N . PRO A 1 71 ? -1.615 -4.239 -24.450 1.00 82.00 71 PRO A N 1
ATOM 552 C CA . PRO A 1 71 ? -2.637 -3.477 -25.176 1.00 82.00 71 PRO A CA 1
ATOM 553 C C . PRO A 1 71 ? -3.574 -4.347 -26.033 1.00 82.00 71 PRO A C 1
ATOM 555 O O . PRO A 1 71 ? -4.706 -3.954 -26.303 1.00 82.00 71 PRO A O 1
ATOM 558 N N . ASP A 1 72 ? -3.125 -5.537 -26.441 1.00 84.12 72 ASP A N 1
ATOM 559 C CA . ASP A 1 72 ? -3.88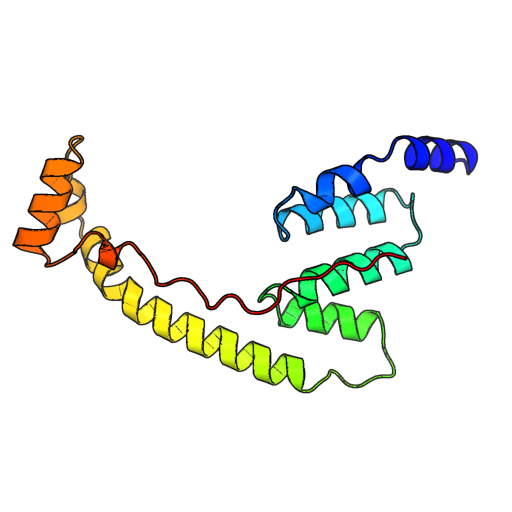7 -6.458 -27.295 1.00 84.12 72 ASP A CA 1
ATOM 560 C C . ASP A 1 72 ? -4.666 -7.532 -26.509 1.00 84.12 72 ASP A C 1
ATOM 562 O O . ASP A 1 72 ? -5.349 -8.365 -27.108 1.00 84.12 72 ASP A O 1
ATOM 566 N N . THR A 1 73 ? -4.551 -7.564 -25.175 1.00 84.56 73 THR A N 1
ATOM 567 C CA . THR A 1 73 ? -5.161 -8.610 -24.338 1.00 84.56 73 THR A CA 1
ATOM 568 C C . THR A 1 73 ? -6.289 -8.033 -23.485 1.00 84.56 73 THR A C 1
ATOM 570 O O . THR A 1 73 ? -6.076 -7.044 -22.788 1.00 84.56 73 THR A O 1
ATOM 573 N N . PRO A 1 74 ? -7.492 -8.638 -23.484 1.00 83.81 74 PRO A N 1
ATOM 574 C CA . PRO A 1 74 ? -8.567 -8.191 -22.608 1.00 83.81 74 PRO A CA 1
ATOM 575 C C . PRO A 1 74 ? -8.208 -8.427 -21.137 1.00 83.81 74 PRO A C 1
ATOM 577 O O . PRO A 1 74 ? -7.574 -9.427 -20.792 1.00 83.81 74 PRO A O 1
ATOM 580 N N . VAL A 1 75 ? -8.649 -7.515 -20.268 1.00 83.81 75 VAL A N 1
ATOM 581 C CA . VAL A 1 75 ? -8.457 -7.616 -18.817 1.00 83.81 75 VAL A CA 1
ATOM 582 C C . VAL A 1 75 ? -9.073 -8.929 -18.304 1.00 83.81 75 VAL A C 1
ATOM 584 O O . VAL A 1 75 ? -10.247 -9.186 -18.570 1.00 83.81 75 VAL A O 1
ATOM 587 N N . PRO A 1 76 ? -8.317 -9.765 -17.568 1.00 85.38 76 PRO A N 1
ATOM 588 C CA . PRO A 1 76 ? -8.830 -11.002 -16.992 1.00 85.38 76 PRO A CA 1
ATOM 589 C C . PRO A 1 76 ? -10.024 -10.785 -16.053 1.00 85.38 76 PRO A C 1
ATOM 591 O O . PRO A 1 76 ? -9.986 -9.916 -15.178 1.00 85.38 76 PRO A O 1
ATOM 594 N N . ASP A 1 77 ? -11.027 -11.664 -16.138 1.00 85.69 77 ASP A N 1
ATOM 595 C CA . ASP A 1 77 ? -12.207 -11.657 -15.252 1.00 85.69 77 ASP A CA 1
ATOM 596 C C . ASP A 1 77 ? -11.848 -11.814 -13.759 1.00 85.69 77 ASP A C 1
ATOM 598 O O . ASP A 1 77 ? -12.615 -11.425 -12.875 1.00 85.69 77 ASP A O 1
ATOM 602 N N . GLU A 1 78 ? -10.653 -12.337 -13.456 1.00 85.69 78 GLU A N 1
ATOM 603 C CA . GLU A 1 78 ? -10.110 -12.431 -12.095 1.00 85.69 78 GLU A CA 1
ATOM 604 C C . GLU A 1 78 ? -10.079 -11.061 -11.394 1.00 85.69 78 GLU A C 1
ATOM 606 O O . GLU A 1 78 ? -10.387 -10.968 -10.203 1.00 85.69 78 GLU A O 1
ATOM 611 N N . PHE A 1 79 ? -9.779 -9.978 -12.124 1.00 86.38 79 PHE A N 1
ATOM 612 C CA . PHE A 1 79 ? -9.769 -8.627 -11.559 1.00 86.38 79 PHE A CA 1
ATOM 613 C C . PHE A 1 79 ? -11.172 -8.161 -11.161 1.00 86.38 79 PHE A C 1
ATOM 615 O O . PHE A 1 79 ? -11.331 -7.537 -10.111 1.00 86.38 79 PHE A O 1
ATOM 622 N N . ALA A 1 80 ? -12.202 -8.508 -11.938 1.00 87.19 80 ALA A N 1
ATOM 623 C CA . ALA A 1 80 ? -13.585 -8.174 -11.606 1.00 87.19 80 ALA A CA 1
ATOM 624 C C . ALA A 1 80 ? -14.038 -8.890 -10.323 1.00 87.19 80 ALA A C 1
ATOM 626 O O . ALA A 1 80 ? -14.540 -8.244 -9.402 1.00 87.19 80 ALA A O 1
ATOM 627 N N . ALA A 1 81 ? -13.762 -10.193 -10.215 1.00 88.94 81 ALA A N 1
ATOM 628 C CA . ALA A 1 81 ? -14.058 -10.969 -9.011 1.00 88.94 81 ALA A CA 1
ATOM 629 C C . ALA A 1 81 ? -13.303 -10.430 -7.785 1.00 88.94 81 ALA A C 1
ATOM 631 O O . ALA A 1 81 ? -13.865 -10.280 -6.698 1.00 88.94 81 ALA A O 1
ATOM 632 N N . LYS A 1 82 ? -12.022 -10.081 -7.952 1.00 88.12 82 LYS A N 1
ATOM 633 C CA . LYS A 1 82 ? -11.213 -9.500 -6.878 1.00 88.12 82 LYS A CA 1
ATOM 634 C C . LYS A 1 82 ? -11.752 -8.146 -6.416 1.00 88.12 82 LYS A C 1
ATOM 636 O O . LYS A 1 82 ? -11.764 -7.877 -5.215 1.00 88.12 82 LYS A O 1
ATOM 641 N N . ARG A 1 83 ? -12.226 -7.312 -7.345 1.00 89.75 83 ARG A N 1
ATOM 642 C CA . ARG A 1 83 ? -12.855 -6.023 -7.034 1.00 89.75 83 ARG A CA 1
ATOM 643 C C . ARG A 1 83 ? -14.120 -6.204 -6.204 1.00 89.75 83 ARG A C 1
ATOM 645 O O . ARG A 1 83 ? -14.263 -5.543 -5.180 1.00 89.75 83 ARG A O 1
ATOM 652 N N . GLU A 1 84 ? -15.005 -7.108 -6.614 1.00 90.75 84 GLU A N 1
ATOM 653 C CA . GLU A 1 84 ? -16.243 -7.403 -5.884 1.00 90.75 84 GLU A CA 1
ATOM 654 C C . GLU A 1 84 ? -15.950 -7.916 -4.467 1.00 90.75 84 GLU A C 1
ATOM 656 O O . GLU A 1 84 ? -16.508 -7.409 -3.493 1.00 90.75 84 GLU A O 1
ATOM 661 N N . ASN A 1 85 ? -14.995 -8.840 -4.330 1.00 89.56 85 ASN A N 1
ATOM 662 C CA . ASN A 1 85 ? -14.565 -9.355 -3.030 1.00 89.56 85 ASN A CA 1
ATOM 663 C C . ASN A 1 85 ? -13.984 -8.259 -2.126 1.00 89.56 85 ASN A C 1
ATOM 665 O O . ASN A 1 85 ? -14.282 -8.220 -0.927 1.00 89.56 85 ASN A O 1
ATOM 669 N N . ALA A 1 86 ? -13.167 -7.360 -2.683 1.00 88.75 86 ALA A N 1
ATOM 670 C CA . ALA A 1 86 ? -12.588 -6.245 -1.941 1.00 88.75 86 ALA A CA 1
ATOM 671 C C . ALA A 1 86 ? -13.667 -5.261 -1.461 1.00 88.75 86 ALA A C 1
ATOM 673 O O . ALA A 1 86 ? -13.630 -4.858 -0.298 1.00 88.75 86 ALA A O 1
ATOM 674 N N . LEU A 1 87 ? -14.641 -4.923 -2.314 1.00 90.12 87 LEU A N 1
ATOM 675 C CA . LEU A 1 87 ? -15.762 -4.042 -1.971 1.00 90.12 87 LEU A CA 1
ATOM 676 C C . LEU A 1 87 ? -16.665 -4.662 -0.901 1.00 90.12 87 LEU A C 1
ATOM 678 O O . LEU A 1 87 ? -16.876 -4.052 0.141 1.00 90.12 87 LEU A O 1
ATOM 682 N N . SER A 1 88 ? -17.104 -5.906 -1.101 1.00 91.56 88 SER A N 1
ATOM 683 C CA . SER A 1 88 ? -17.923 -6.648 -0.132 1.00 91.56 88 SER A CA 1
ATOM 684 C C . SER A 1 88 ? -17.235 -6.764 1.234 1.00 91.56 88 SER A C 1
ATOM 686 O O . SER A 1 88 ? -17.836 -6.527 2.286 1.00 91.56 88 SER A O 1
ATOM 688 N N . THR A 1 89 ? -15.931 -7.062 1.236 1.00 88.38 89 THR A N 1
ATOM 689 C CA . THR A 1 89 ? -15.143 -7.105 2.472 1.00 88.38 89 THR A CA 1
ATOM 690 C C . THR A 1 89 ? -15.058 -5.728 3.123 1.00 88.38 89 THR A C 1
ATOM 692 O O . THR A 1 89 ? -15.197 -5.634 4.340 1.00 88.38 89 THR A O 1
ATOM 695 N N . ASN A 1 90 ? -14.847 -4.665 2.343 1.00 88.75 90 ASN A N 1
ATOM 696 C CA . ASN A 1 90 ? -14.777 -3.301 2.858 1.00 88.75 90 ASN A CA 1
ATOM 697 C C . ASN A 1 90 ? -16.097 -2.878 3.515 1.00 88.75 90 ASN A C 1
ATOM 699 O O . ASN A 1 90 ? -16.075 -2.437 4.659 1.00 88.75 90 ASN A O 1
ATOM 703 N N . GLU A 1 91 ? -17.230 -3.109 2.851 1.00 90.44 91 GLU A N 1
ATOM 704 C CA . GLU A 1 91 ? -18.562 -2.794 3.377 1.00 90.44 91 GLU A CA 1
ATOM 705 C C . GLU A 1 91 ? -18.849 -3.538 4.685 1.00 90.44 91 GLU A C 1
ATOM 707 O O . GLU A 1 91 ? -19.279 -2.931 5.668 1.00 90.44 91 GLU A O 1
ATOM 712 N N . ARG A 1 92 ? -18.560 -4.845 4.735 1.00 88.38 92 ARG A N 1
ATOM 713 C CA . ARG A 1 92 ? -18.734 -5.646 5.953 1.00 88.38 92 ARG A CA 1
ATOM 714 C C . ARG A 1 92 ? -17.876 -5.114 7.103 1.00 88.38 92 ARG A C 1
ATOM 716 O O . ARG A 1 92 ? -18.377 -4.930 8.209 1.00 88.38 92 ARG A O 1
ATOM 723 N N . LEU A 1 93 ? -16.591 -4.864 6.851 1.00 87.25 93 LEU A N 1
ATOM 724 C CA . LEU A 1 93 ? -15.670 -4.369 7.877 1.00 87.25 93 LEU A CA 1
ATOM 725 C C . LEU A 1 93 ? -16.024 -2.950 8.330 1.00 87.25 93 LEU A C 1
ATOM 727 O O . LEU A 1 93 ? -15.891 -2.639 9.510 1.00 87.25 93 LEU A O 1
ATOM 731 N N . GLN A 1 94 ? -16.508 -2.105 7.422 1.00 87.56 94 GLN A N 1
ATOM 732 C CA . GLN A 1 94 ? -16.989 -0.771 7.751 1.00 87.56 94 GLN A CA 1
ATOM 733 C C . GLN A 1 94 ? -18.207 -0.841 8.677 1.00 87.56 94 GLN A C 1
ATOM 735 O O . GLN A 1 94 ? -18.235 -0.134 9.679 1.00 87.56 94 GLN A O 1
ATOM 740 N N . GLN A 1 95 ? -19.171 -1.727 8.405 1.00 86.69 95 GLN A N 1
ATOM 741 C CA . GLN A 1 95 ? -20.328 -1.938 9.285 1.00 86.69 95 GLN A CA 1
ATOM 742 C C . GLN A 1 95 ? -19.913 -2.443 10.675 1.00 86.69 95 GLN A C 1
ATOM 744 O O . GLN A 1 95 ? -20.428 -1.962 11.683 1.00 86.69 95 GLN A O 1
ATOM 749 N N . GLU A 1 96 ? -18.960 -3.378 10.743 1.00 83.38 96 GLU A N 1
ATOM 750 C CA . GLU A 1 96 ? -18.412 -3.878 12.012 1.00 83.38 96 GLU A CA 1
ATOM 751 C C . GLU A 1 96 ? -17.683 -2.772 12.798 1.00 83.38 96 GLU A C 1
ATOM 753 O O . GLU A 1 96 ? -17.837 -2.669 14.017 1.00 83.38 96 GLU A O 1
ATOM 758 N N . ALA A 1 97 ? -16.922 -1.919 12.106 1.00 85.31 97 ALA A N 1
ATOM 759 C CA . ALA A 1 97 ? -16.190 -0.810 12.709 1.00 85.31 97 ALA A CA 1
ATOM 760 C C . ALA A 1 97 ? -17.094 0.370 13.105 1.00 85.31 97 ALA A C 1
ATOM 762 O O . ALA A 1 97 ? -16.760 1.086 14.051 1.00 85.31 97 ALA A O 1
ATOM 763 N N . GLN A 1 98 ? -18.238 0.561 12.436 1.00 85.25 98 GLN A N 1
ATOM 764 C CA . GLN A 1 98 ? -19.130 1.704 12.655 1.00 85.25 98 GLN A CA 1
ATOM 765 C C . GLN A 1 98 ? -19.593 1.804 14.110 1.00 85.25 98 GLN A C 1
ATOM 767 O O . GLN A 1 98 ? -19.524 2.871 14.707 1.00 85.25 98 GLN A O 1
ATOM 772 N N . ALA A 1 99 ? -19.955 0.675 14.726 1.00 80.69 99 ALA A N 1
ATOM 773 C CA . ALA A 1 99 ? -20.390 0.644 16.123 1.00 80.69 99 ALA A CA 1
ATOM 774 C C . ALA A 1 99 ? -19.314 1.145 17.106 1.00 80.69 99 ALA A C 1
ATOM 776 O O . ALA A 1 99 ? -19.634 1.656 18.176 1.00 80.69 99 ALA A O 1
ATOM 777 N N . VAL A 1 100 ? -18.033 0.986 16.762 1.00 83.06 100 VAL A N 1
ATOM 778 C CA . VAL A 1 100 ? -16.912 1.494 17.563 1.00 83.06 100 VAL A CA 1
ATOM 779 C C . VAL A 1 100 ? -16.614 2.952 17.221 1.00 83.06 100 VAL A C 1
ATOM 781 O O . VAL A 1 100 ? -16.330 3.733 18.127 1.00 83.06 100 VAL A O 1
ATOM 784 N N . LEU A 1 101 ? -16.714 3.329 15.944 1.00 84.06 101 LEU A N 1
ATOM 785 C CA . LEU A 1 101 ? -16.550 4.711 15.491 1.00 84.06 101 LEU A CA 1
ATOM 786 C C . LEU A 1 101 ? -17.576 5.641 16.144 1.00 84.06 101 LEU A C 1
ATOM 788 O O . LEU A 1 101 ? -17.173 6.643 16.724 1.00 84.06 101 LEU A O 1
ATOM 792 N N . ASP A 1 102 ? -18.854 5.258 16.176 1.00 85.56 102 ASP A N 1
ATOM 793 C CA . ASP A 1 102 ? -19.932 6.058 16.775 1.00 85.56 102 ASP A CA 1
ATOM 794 C C . ASP A 1 102 ? -19.662 6.395 18.254 1.00 85.56 102 ASP A C 1
ATOM 796 O O . ASP A 1 102 ? -19.998 7.474 18.745 1.00 85.56 102 ASP A O 1
ATOM 800 N N . VAL A 1 103 ? -19.024 5.473 18.983 1.00 83.38 103 VAL A N 1
ATOM 801 C CA . VAL A 1 103 ? -18.669 5.658 20.398 1.00 83.38 103 VAL A CA 1
ATOM 802 C C . VAL A 1 103 ? -17.467 6.589 20.555 1.00 83.38 103 VAL A C 1
ATOM 804 O O . VAL A 1 103 ? -17.433 7.381 21.493 1.00 83.38 103 VAL A O 1
ATOM 807 N N . ILE A 1 104 ? -16.478 6.503 19.664 1.00 80.00 104 ILE A N 1
ATOM 808 C CA . ILE A 1 104 ? -15.258 7.324 19.726 1.00 80.00 104 ILE A CA 1
ATOM 809 C C . ILE A 1 104 ? -15.520 8.751 19.236 1.00 80.00 104 ILE A C 1
ATOM 811 O O . ILE A 1 104 ? -14.944 9.694 19.775 1.00 80.00 104 ILE A O 1
ATOM 815 N N . GLU A 1 105 ? -16.381 8.919 18.234 1.00 84.00 105 GLU A N 1
ATOM 816 C CA . GLU A 1 105 ? -16.758 10.227 17.688 1.00 84.00 105 GLU A CA 1
ATOM 817 C C . GLU A 1 105 ? -17.652 11.028 18.642 1.00 84.00 105 GLU A C 1
ATOM 819 O O . GLU A 1 105 ? -17.779 12.246 18.494 1.00 84.00 105 GLU A O 1
ATOM 824 N N . ASN A 1 106 ? -18.235 10.382 19.657 1.00 85.12 106 ASN A N 1
ATOM 825 C CA . ASN A 1 106 ? -19.012 11.073 20.672 1.00 85.12 106 ASN A CA 1
ATOM 826 C C . ASN A 1 106 ? -18.101 11.988 21.530 1.00 85.12 106 ASN A C 1
ATOM 828 O O . ASN A 1 106 ? -17.221 11.491 22.246 1.00 85.12 106 ASN A O 1
ATOM 832 N N . PRO A 1 107 ? -18.327 13.319 21.528 1.00 81.25 107 PRO A N 1
ATOM 833 C CA . PRO A 1 107 ? -17.500 14.269 22.270 1.00 81.25 107 PRO A CA 1
ATOM 834 C C . PRO A 1 107 ? -17.506 14.021 23.785 1.00 81.25 107 PRO A C 1
ATOM 836 O O . PRO A 1 107 ? -16.489 14.253 24.441 1.00 81.25 107 PRO A O 1
ATOM 839 N N . ASP A 1 108 ? -18.600 13.489 24.337 1.00 80.62 108 ASP A N 1
ATOM 840 C CA . ASP A 1 108 ? -18.707 13.171 25.763 1.00 80.62 108 ASP A CA 1
ATOM 841 C C . ASP A 1 108 ? -17.784 12.006 26.146 1.00 80.62 108 ASP A C 1
ATOM 843 O O . ASP A 1 108 ? -17.156 12.012 27.208 1.00 80.62 108 ASP A O 1
ATOM 847 N N . VAL A 1 109 ? -17.646 11.019 25.254 1.00 79.81 109 VAL A N 1
ATOM 848 C CA . VAL A 1 109 ? -16.730 9.886 25.436 1.00 79.81 109 VAL A CA 1
ATOM 849 C C . VAL A 1 109 ? -15.292 10.357 25.297 1.00 79.81 109 VAL A C 1
ATOM 851 O O . VAL A 1 109 ? -14.472 10.056 26.163 1.00 79.81 109 VAL A O 1
ATOM 854 N N . ALA A 1 110 ? -14.989 11.150 24.268 1.00 77.62 110 ALA A N 1
ATOM 855 C CA . ALA A 1 110 ? -13.657 11.709 24.053 1.00 77.62 110 ALA A CA 1
ATOM 856 C C . ALA A 1 110 ? -13.169 12.535 25.256 1.00 77.62 110 ALA A C 1
ATOM 858 O O . ALA A 1 110 ? -12.000 12.452 25.632 1.00 77.62 110 ALA A O 1
ATOM 859 N N . GLN A 1 111 ? -14.070 13.282 25.901 1.00 78.06 111 GLN A N 1
ATOM 860 C CA . GLN A 1 111 ? -13.757 14.075 27.088 1.00 78.06 111 GLN A CA 1
ATOM 861 C C . GLN A 1 111 ? -13.673 13.240 28.378 1.00 78.06 111 GLN A C 1
ATOM 863 O O . GLN A 1 111 ? -12.954 13.612 29.308 1.00 78.06 111 GLN A O 1
ATOM 868 N N . ALA A 1 112 ? -14.375 12.104 28.442 1.00 77.94 112 ALA A N 1
ATOM 869 C CA . ALA A 1 112 ? -14.317 11.169 29.564 1.00 77.94 112 ALA A CA 1
ATOM 870 C C . ALA A 1 112 ? -13.063 10.274 29.555 1.00 77.94 112 ALA A C 1
ATOM 872 O O . ALA A 1 112 ? -12.671 9.763 30.610 1.00 77.94 112 ALA A O 1
ATOM 873 N N . LEU A 1 113 ? -12.419 10.091 28.396 1.00 79.38 113 LEU A N 1
ATOM 874 C CA . LEU A 1 113 ? -11.185 9.316 28.270 1.00 79.38 113 LEU A CA 1
ATOM 875 C C . LEU A 1 113 ? -10.023 10.011 29.002 1.00 79.38 113 LEU A C 1
ATOM 877 O O . LEU A 1 113 ? -9.644 11.144 28.713 1.00 79.38 113 LEU A O 1
ATOM 881 N N . ARG A 1 114 ? -9.427 9.304 29.968 1.00 77.19 114 ARG A N 1
ATOM 882 C CA . ARG A 1 114 ? -8.291 9.765 30.783 1.00 77.19 114 ARG A CA 1
ATOM 883 C C . ARG A 1 114 ? -6.958 9.260 30.222 1.00 77.19 114 ARG A C 1
ATOM 885 O O . ARG A 1 114 ? -6.916 8.478 29.280 1.00 77.19 114 ARG A O 1
ATOM 892 N N . GLN A 1 115 ? -5.843 9.654 30.838 1.00 75.56 115 GLN A N 1
ATOM 893 C CA . GLN A 1 115 ? -4.513 9.126 30.490 1.00 75.56 115 GLN A CA 1
ATOM 894 C C . GLN A 1 115 ? -4.348 7.625 30.819 1.00 75.56 115 GLN A C 1
ATOM 896 O O . GLN A 1 115 ? -3.503 6.952 30.228 1.00 75.56 115 GLN A O 1
ATOM 901 N N . ASP A 1 116 ? -5.151 7.091 31.748 1.00 82.06 116 ASP A N 1
ATOM 902 C CA . ASP A 1 116 ? -5.102 5.688 32.166 1.00 82.06 116 ASP A CA 1
ATOM 903 C C . ASP A 1 116 ? -5.907 4.782 31.218 1.00 82.06 116 ASP A C 1
ATOM 905 O O . ASP A 1 116 ? -7.140 4.801 31.173 1.00 82.06 116 ASP A O 1
ATOM 909 N N . LYS A 1 117 ? -5.182 3.931 30.484 1.00 78.12 117 LYS A N 1
ATOM 910 C CA . LYS A 1 117 ? -5.744 2.981 29.516 1.00 78.12 117 LYS A CA 1
ATOM 911 C C . LYS A 1 117 ? -6.656 1.930 30.159 1.00 78.12 117 LYS A C 1
ATOM 913 O O . LYS A 1 117 ? -7.625 1.515 29.525 1.00 78.12 117 LYS A O 1
ATOM 918 N N . ALA A 1 118 ? -6.365 1.480 31.382 1.00 81.06 118 ALA A N 1
ATOM 919 C CA . ALA A 1 118 ? -7.127 0.414 32.032 1.00 81.06 118 ALA A CA 1
ATOM 920 C C . ALA A 1 118 ? -8.508 0.910 32.478 1.00 81.06 118 ALA A C 1
ATOM 922 O O . ALA A 1 118 ? -9.510 0.225 32.263 1.00 81.06 118 ALA A O 1
ATOM 923 N N . GLN A 1 119 ? -8.572 2.129 33.022 1.00 79.88 119 GLN A N 1
ATOM 924 C CA . GLN A 1 119 ? -9.842 2.763 33.385 1.00 79.88 119 GLN A CA 1
ATOM 925 C C . GLN A 1 119 ? -10.690 3.090 32.155 1.00 79.88 119 GLN A C 1
ATOM 927 O O . GLN A 1 119 ? -11.893 2.843 32.175 1.00 79.88 119 GLN A O 1
ATOM 932 N N . ASN A 1 120 ? -10.077 3.564 31.067 1.00 82.44 120 ASN A N 1
ATOM 933 C CA . ASN A 1 120 ? -10.793 3.842 29.821 1.00 82.44 120 ASN A CA 1
ATOM 934 C C . ASN A 1 120 ? -11.435 2.582 29.231 1.00 82.44 120 ASN A C 1
ATOM 936 O O . ASN A 1 120 ? -12.595 2.603 28.837 1.00 82.44 120 ASN A O 1
ATOM 940 N N . LEU A 1 121 ? -10.705 1.462 29.208 1.00 79.50 121 LEU A N 1
ATOM 941 C CA . LEU A 1 121 ? -11.238 0.188 28.722 1.00 79.50 121 LEU A CA 1
ATOM 942 C C . LEU A 1 121 ? -12.393 -0.324 29.586 1.00 79.50 121 LEU A C 1
ATOM 944 O O . LEU A 1 121 ? -13.327 -0.915 29.052 1.00 79.50 121 LEU A O 1
ATOM 948 N N . GLN A 1 122 ? -12.339 -0.115 30.902 1.00 80.88 122 GLN A N 1
ATOM 949 C CA . GLN A 1 122 ? -13.432 -0.486 31.797 1.00 80.88 122 GLN A CA 1
ATOM 950 C C . GLN A 1 122 ? -14.654 0.422 31.582 1.00 80.88 122 GLN A C 1
ATOM 952 O O . GLN A 1 122 ? -15.757 -0.075 31.384 1.00 80.88 122 GLN A O 1
ATOM 957 N N . TYR A 1 123 ? -14.444 1.736 31.486 1.00 82.38 123 TYR A N 1
ATOM 958 C CA . TYR A 1 123 ? -15.487 2.720 31.187 1.00 82.38 123 TYR A CA 1
ATOM 959 C C . TYR A 1 123 ? -16.209 2.432 29.860 1.00 82.38 123 TYR A C 1
ATOM 961 O O . TYR A 1 123 ? -17.439 2.450 29.809 1.00 82.38 123 TYR A O 1
ATOM 969 N N . LEU A 1 124 ? -15.460 2.108 28.803 1.00 82.38 124 LEU A N 1
ATOM 970 C CA . LEU A 1 124 ? -16.004 1.780 27.482 1.00 82.38 124 LEU A CA 1
ATOM 971 C C . LEU A 1 124 ? -16.774 0.449 27.466 1.00 82.38 124 LEU A C 1
ATOM 973 O O . LEU A 1 124 ? -17.790 0.337 26.779 1.00 82.38 124 LEU A O 1
ATOM 977 N N . LYS A 1 125 ? -16.337 -0.546 28.248 1.00 82.06 125 LYS A N 1
ATOM 978 C CA . LYS A 1 125 ? -17.078 -1.804 28.426 1.00 82.06 125 LYS A CA 1
ATOM 979 C C . LYS A 1 125 ? -18.393 -1.583 29.163 1.00 82.06 125 LYS A C 1
ATOM 981 O O . LYS A 1 125 ? -19.417 -2.090 28.718 1.00 82.06 125 LYS A O 1
ATOM 986 N N . ASP A 1 126 ? -18.352 -0.830 30.258 1.00 83.25 126 ASP A N 1
ATOM 987 C CA . ASP A 1 126 ? -19.486 -0.687 31.170 1.00 83.25 126 ASP A CA 1
ATOM 988 C C . ASP A 1 126 ? -20.580 0.230 30.603 1.00 83.25 126 ASP A C 1
ATOM 990 O O . ASP A 1 126 ? -21.760 -0.015 30.839 1.00 83.25 126 ASP A O 1
ATOM 994 N N . ASN A 1 127 ? -20.210 1.255 29.823 1.00 81.88 127 ASN A N 1
ATOM 995 C CA . ASN A 1 127 ? -21.163 2.240 29.292 1.00 81.88 127 ASN A CA 1
ATOM 996 C C . ASN A 1 127 ? -21.544 2.001 27.823 1.00 81.88 127 ASN A C 1
ATOM 998 O O . ASN A 1 127 ? -22.654 2.343 27.426 1.00 81.88 127 ASN A O 1
ATOM 1002 N N . TYR A 1 128 ? -20.649 1.413 27.021 1.00 78.88 128 TYR A N 1
ATOM 1003 C CA . TYR A 1 128 ? -20.818 1.320 25.564 1.00 78.88 128 TYR A CA 1
ATOM 1004 C C . TYR A 1 128 ? -20.650 -0.106 25.011 1.00 78.88 128 TYR A C 1
ATOM 1006 O O . TYR A 1 128 ? -20.688 -0.301 23.800 1.00 78.88 128 TYR A O 1
ATOM 1014 N N . ASN A 1 129 ? -20.469 -1.120 25.874 1.00 76.94 129 ASN A N 1
ATOM 1015 C CA . ASN A 1 129 ? -20.257 -2.528 25.497 1.00 76.94 129 ASN A CA 1
ATOM 1016 C C . ASN A 1 129 ? -19.097 -2.742 24.494 1.00 76.94 129 ASN A C 1
ATOM 1018 O O . ASN A 1 129 ? -19.029 -3.765 23.806 1.00 76.94 129 ASN A O 1
ATOM 1022 N N . VAL A 1 130 ? -18.153 -1.796 24.425 1.00 77.25 130 VAL A N 1
ATOM 1023 C CA . VAL A 1 130 ? -16.981 -1.891 23.551 1.00 77.25 130 VAL A CA 1
ATOM 1024 C C .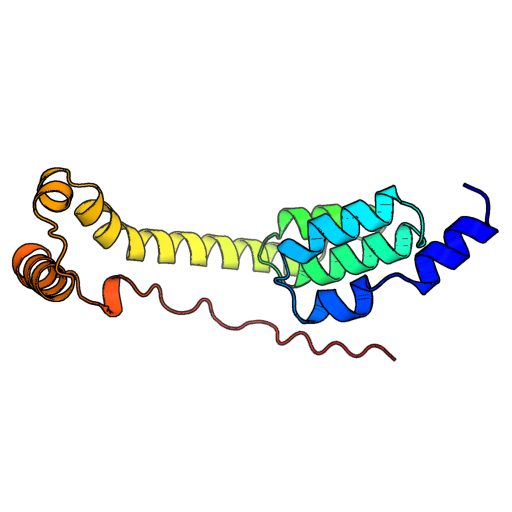 VAL A 1 130 ? -15.943 -2.762 24.244 1.00 77.25 130 VAL A C 1
ATOM 1026 O O . VAL A 1 130 ? -15.415 -2.427 25.306 1.00 77.25 130 VAL A O 1
ATOM 1029 N N . ARG A 1 131 ? -15.6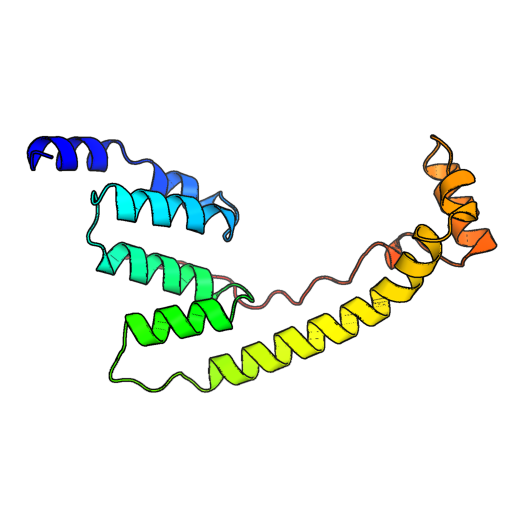41 -3.919 23.651 1.00 74.31 131 ARG A N 1
ATOM 1030 C CA . ARG A 1 131 ? -14.633 -4.851 24.171 1.00 74.31 131 ARG A CA 1
ATOM 1031 C C . ARG A 1 131 ? -13.304 -4.652 23.439 1.00 74.31 131 ARG A C 1
ATOM 1033 O O . ARG A 1 131 ? -13.303 -4.160 22.319 1.00 74.31 131 ARG A O 1
ATOM 1040 N N . PRO A 1 132 ? -12.164 -5.095 24.004 1.00 69.25 132 PRO A N 1
ATOM 1041 C CA . PRO A 1 132 ? -10.876 -5.039 23.313 1.00 69.25 132 PRO A CA 1
ATOM 1042 C C . PRO A 1 132 ? -10.934 -5.659 21.915 1.00 69.25 132 PRO A C 1
ATOM 1044 O O . PRO A 1 132 ? -10.395 -5.089 20.981 1.00 69.25 132 PRO A O 1
ATOM 1047 N N . HIS A 1 133 ? -11.663 -6.768 21.756 1.00 71.00 133 HIS A N 1
ATOM 1048 C CA . HIS A 1 133 ? -11.880 -7.408 20.458 1.00 71.00 133 HIS A CA 1
ATOM 1049 C C . HIS A 1 133 ? -12.648 -6.530 19.457 1.00 71.00 133 HIS A C 1
ATOM 1051 O O . HIS A 1 133 ? -12.414 -6.656 18.269 1.00 71.00 133 HIS A O 1
ATOM 1057 N N . SER A 1 134 ? -13.500 -5.607 19.909 1.00 66.69 134 SER A N 1
ATOM 1058 C CA . SER A 1 134 ? -14.208 -4.665 19.033 1.00 66.69 134 SER A CA 1
ATOM 1059 C C . SER A 1 134 ? -13.253 -3.679 18.346 1.00 66.69 134 SER A C 1
ATOM 1061 O O . SER A 1 134 ? -13.538 -3.227 17.247 1.00 66.69 134 SER A O 1
ATOM 1063 N N . PHE A 1 135 ? -12.094 -3.384 18.948 1.00 66.50 135 PHE A N 1
ATOM 1064 C CA . PHE A 1 135 ? -11.026 -2.615 18.291 1.00 66.50 135 PHE A CA 1
ATOM 1065 C C . PHE A 1 135 ? -10.209 -3.453 17.298 1.00 66.50 135 PHE A C 1
ATOM 1067 O O . PHE A 1 135 ? -9.448 -2.902 16.506 1.00 66.50 135 PHE A O 1
ATOM 1074 N N . PHE A 1 136 ? -10.340 -4.780 17.348 1.00 64.31 136 PHE A N 1
ATOM 1075 C CA . PHE A 1 136 ? -9.692 -5.687 16.415 1.00 64.31 136 PHE A CA 1
ATOM 1076 C C . PHE A 1 136 ? -10.676 -6.053 15.312 1.00 64.31 136 PHE A C 1
ATOM 1078 O O . PHE A 1 136 ? -11.439 -7.009 15.423 1.00 64.31 136 PHE A O 1
ATOM 1085 N N . CYS A 1 137 ? -10.598 -5.304 14.217 1.00 58.25 137 CYS A N 1
ATOM 1086 C CA . CYS A 1 137 ? -11.111 -5.759 12.935 1.00 58.25 137 CYS A CA 1
ATOM 1087 C C . CYS A 1 137 ? -10.494 -7.145 12.633 1.00 58.25 137 CYS A C 1
ATOM 1089 O O . CYS A 1 137 ? -9.265 -7.280 12.729 1.00 58.25 137 CYS A O 1
ATOM 1091 N N . PRO A 1 138 ? -11.296 -8.195 12.363 1.00 57.41 138 PRO A N 1
ATOM 1092 C CA . PRO A 1 138 ? -10.764 -9.525 12.093 1.00 57.41 138 PRO A CA 1
ATOM 1093 C C . PRO A 1 138 ? -9.776 -9.466 10.921 1.00 57.41 138 PRO A C 1
ATOM 1095 O O . PRO A 1 138 ? -9.964 -8.657 10.008 1.00 57.41 138 PRO A O 1
ATOM 1098 N N . PRO A 1 139 ? -8.715 -10.297 10.927 1.00 51.75 139 PRO A N 1
ATOM 1099 C CA . PRO A 1 139 ? -7.722 -10.260 9.866 1.00 51.75 139 PRO A CA 1
ATOM 1100 C C . PRO A 1 139 ? -8.415 -10.455 8.516 1.00 51.75 139 PRO A C 1
ATOM 1102 O O . PRO A 1 139 ? -9.154 -11.424 8.323 1.00 51.75 139 PRO A O 1
ATOM 1105 N N . MET A 1 140 ? -8.175 -9.519 7.594 1.00 46.62 140 MET A N 1
ATOM 1106 C CA . MET A 1 140 ? -8.468 -9.705 6.175 1.00 46.62 140 MET A CA 1
ATOM 1107 C C . MET A 1 140 ? -7.837 -11.047 5.785 1.00 46.62 140 MET A C 1
ATOM 1109 O O . MET A 1 140 ? -6.667 -11.269 6.112 1.00 46.62 140 MET A O 1
ATOM 1113 N N . GLN A 1 141 ? -8.619 -11.978 5.227 1.00 42.94 141 GLN A N 1
ATOM 1114 C CA . GLN A 1 141 ? -8.134 -13.337 4.972 1.00 42.94 141 GLN A CA 1
ATOM 1115 C C . GLN A 1 141 ? -6.785 -13.295 4.232 1.00 42.94 141 GLN A C 1
ATOM 1117 O O . GLN A 1 141 ? -6.600 -12.445 3.356 1.00 42.94 141 GLN A O 1
ATOM 1122 N N . PRO A 1 142 ? -5.823 -14.160 4.597 1.00 41.56 142 PRO A N 1
ATOM 1123 C CA . PRO A 1 142 ? -4.488 -14.134 4.027 1.00 41.56 142 PRO A CA 1
ATOM 1124 C C . PRO A 1 142 ? -4.507 -14.807 2.654 1.00 41.56 142 PRO A C 1
ATOM 1126 O O . PRO A 1 142 ? -4.018 -15.925 2.507 1.00 41.56 142 PRO A O 1
ATOM 1129 N N . ASP A 1 143 ? -5.066 -14.145 1.648 1.00 44.19 143 ASP A N 1
ATOM 1130 C CA . ASP A 1 143 ? -4.939 -14.619 0.277 1.00 44.19 143 ASP A CA 1
ATOM 1131 C C . ASP A 1 143 ? -3.641 -14.103 -0.353 1.00 44.19 143 ASP A C 1
ATOM 1133 O O . ASP A 1 143 ? -3.306 -12.920 -0.305 1.00 44.19 143 ASP A O 1
ATOM 1137 N N . MET A 1 144 ? -2.918 -15.056 -0.948 1.00 41.22 144 MET A N 1
ATOM 1138 C CA . MET A 1 144 ? -1.641 -14.946 -1.660 1.00 41.22 144 MET A CA 1
ATOM 1139 C C . MET A 1 144 ? -0.373 -14.778 -0.806 1.00 41.22 144 MET A C 1
ATOM 1141 O O . MET A 1 144 ? 0.221 -13.707 -0.679 1.00 41.22 144 MET A O 1
ATOM 1145 N N . LYS A 1 145 ? 0.168 -15.929 -0.378 1.00 32.66 145 LYS A N 1
ATOM 1146 C CA . LYS A 1 145 ? 1.623 -16.110 -0.287 1.00 32.66 145 LYS A CA 1
ATOM 1147 C C . LYS A 1 145 ? 2.232 -15.828 -1.669 1.00 32.66 145 LYS A C 1
ATOM 1149 O O . LYS A 1 145 ? 2.136 -16.664 -2.561 1.00 32.66 145 LYS A O 1
ATOM 1154 N N . LEU A 1 146 ? 2.866 -14.671 -1.842 1.00 37.38 146 LEU A N 1
ATOM 1155 C CA . LEU A 1 146 ? 3.790 -14.428 -2.951 1.00 37.38 146 LEU A CA 1
ATOM 1156 C C . LEU A 1 146 ? 5.045 -15.280 -2.717 1.00 37.38 146 LEU A C 1
ATOM 1158 O O . LEU A 1 146 ? 5.984 -14.869 -2.039 1.00 37.38 146 LEU A O 1
ATOM 1162 N N . THR A 1 147 ? 5.060 -16.499 -3.251 1.00 34.84 147 THR A N 1
ATOM 1163 C CA . THR A 1 147 ? 6.311 -17.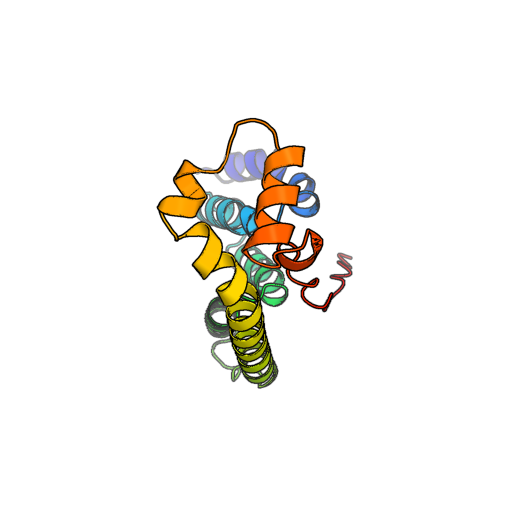213 -3.517 1.00 34.84 147 THR A CA 1
ATOM 1164 C C . THR A 1 147 ? 6.988 -16.534 -4.699 1.00 34.84 147 THR A C 1
ATOM 1166 O O . THR A 1 147 ? 6.721 -16.869 -5.848 1.00 34.84 147 THR A O 1
ATOM 1169 N N . PHE A 1 148 ? 7.865 -15.573 -4.413 1.00 31.80 148 PHE A N 1
ATOM 1170 C CA . PHE A 1 148 ? 8.863 -15.124 -5.378 1.00 31.80 148 PHE A CA 1
ATOM 1171 C C . PHE A 1 148 ? 9.754 -16.326 -5.730 1.00 31.80 148 PHE A C 1
ATOM 1173 O O . PHE A 1 148 ? 10.533 -16.801 -4.906 1.00 31.80 148 PHE A O 1
ATOM 1180 N N . HIS A 1 149 ? 9.599 -16.866 -6.936 1.00 32.56 149 HIS A N 1
ATOM 1181 C CA . HIS A 1 149 ? 10.626 -17.667 -7.601 1.00 32.56 149 HIS A CA 1
ATOM 1182 C C . HIS A 1 149 ? 11.246 -16.775 -8.669 1.00 32.56 149 HIS A C 1
ATOM 1184 O O . HIS A 1 149 ? 10.794 -16.744 -9.807 1.00 32.56 149 HIS A O 1
ATOM 1190 N N . LEU A 1 150 ? 12.258 -16.009 -8.269 1.00 28.62 150 LEU A N 1
ATOM 1191 C CA . LEU A 1 150 ? 13.213 -15.443 -9.214 1.00 28.62 150 LEU A CA 1
ATOM 1192 C C . LEU A 1 150 ? 14.256 -16.537 -9.470 1.00 28.62 150 LEU A C 1
ATOM 1194 O O . LEU A 1 150 ? 14.984 -16.915 -8.551 1.00 28.62 150 LEU A O 1
ATOM 1198 N N . SER A 1 151 ? 14.238 -17.104 -10.677 1.00 30.22 151 SER A N 1
ATOM 1199 C CA . SER A 1 151 ? 15.350 -17.872 -11.258 1.00 30.22 151 SER A CA 1
ATOM 1200 C C . SER A 1 151 ? 16.173 -16.966 -12.158 1.00 30.22 151 SER A C 1
ATOM 1202 O O . SER A 1 151 ? 15.558 -16.062 -12.766 1.00 30.22 151 SER A O 1
#